Protein AF-A0A8J3QIE6-F1 (afdb_monomer)

Sequence (63 aa):
MQEAAELLGTSVRFPRRLIQERRIKFVKLGTHVRIPESALLALIAEGTVEPVNVAWSGGKVVS

Mean predicted aligned error: 5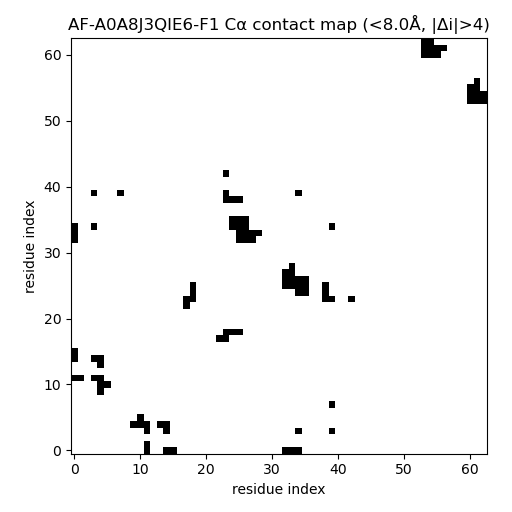.47 Å

Nearest PDB structures (foldseek):
  6amk-assembly1_A  TM=8.244E-01  e=1.824E-01  Streptomyces venezuelae
  6ama-assembly1_B  TM=7.744E-01  e=2.963E-01  Streptomyces venezuelae
  6amk-assembly1_B  TM=8.520E-01  e=5.529E-01  Streptomyces venezuelae
  6ama-assembly1_A  TM=7.847E-01  e=4.491E-01  Streptomyces venezuelae
  6f41-assembly1_P  TM=3.824E-01  e=5.838E+00  Saccharomyces cerevisiae S288C

Structure (mmCIF, N/CA/C/O backbone):
data_AF-A0A8J3QIE6-F1
#
_entry.id   AF-A0A8J3QIE6-F1
#
loop_
_atom_site.group_PDB
_atom_site.id
_atom_site.type_symbol
_atom_site.label_atom_id
_atom_site.label_alt_id
_atom_site.label_comp_id
_atom_site.label_asym_id
_atom_site.label_entity_id
_atom_site.label_seq_id
_atom_site.pdbx_PDB_ins_code
_atom_site.Cartn_x
_atom_site.Cartn_y
_atom_site.Cartn_z
_atom_site.occupancy
_atom_site.B_iso_or_equiv
_atom_site.auth_seq_id
_atom_site.auth_comp_id
_atom_site.auth_asym_id
_atom_site.auth_atom_id
_atom_site.pdbx_PDB_model_num
ATOM 1 N N . MET A 1 1 ? -0.262 1.956 10.908 1.00 92.56 1 MET A N 1
ATOM 2 C CA . MET A 1 1 ? -0.276 2.776 9.666 1.00 92.56 1 MET A CA 1
AT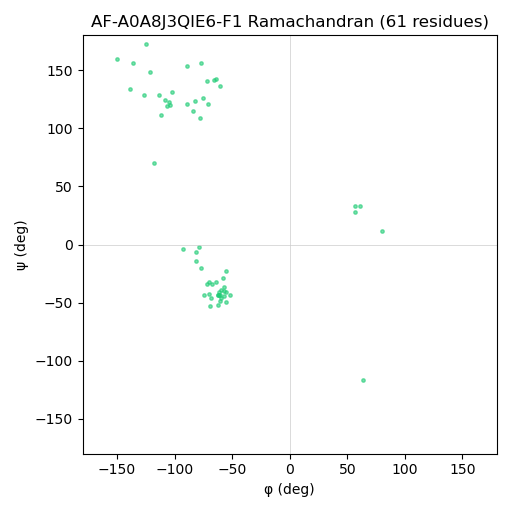OM 3 C C . MET A 1 1 ? 1.127 3.015 9.135 1.00 92.56 1 MET A C 1
ATOM 5 O O . MET A 1 1 ? 1.307 2.946 7.931 1.00 92.56 1 MET A O 1
ATOM 9 N N . GLN A 1 2 ? 2.094 3.283 10.016 1.00 96.12 2 GLN A N 1
ATOM 10 C CA . GLN A 1 2 ? 3.507 3.416 9.663 1.00 96.12 2 GLN A CA 1
ATOM 11 C C . GLN A 1 2 ? 4.043 2.176 8.931 1.00 96.12 2 GLN A C 1
ATOM 13 O O . GLN A 1 2 ? 4.486 2.309 7.803 1.00 96.12 2 GLN A O 1
ATOM 18 N N . GLU A 1 3 ? 3.799 0.982 9.475 1.00 96.31 3 GLU A N 1
ATOM 19 C CA . GLU A 1 3 ? 4.143 -0.307 8.843 1.00 96.31 3 GLU A CA 1
ATOM 20 C C . GLU A 1 3 ? 3.633 -0.444 7.397 1.00 96.31 3 GLU A C 1
ATOM 22 O O . GLU A 1 3 ? 4.358 -0.868 6.507 1.00 96.31 3 GLU A O 1
ATOM 27 N N . ALA A 1 4 ? 2.386 -0.040 7.125 1.00 97.06 4 ALA A N 1
ATOM 28 C CA . ALA A 1 4 ? 1.831 -0.094 5.771 1.00 97.06 4 ALA A CA 1
ATOM 29 C C . ALA A 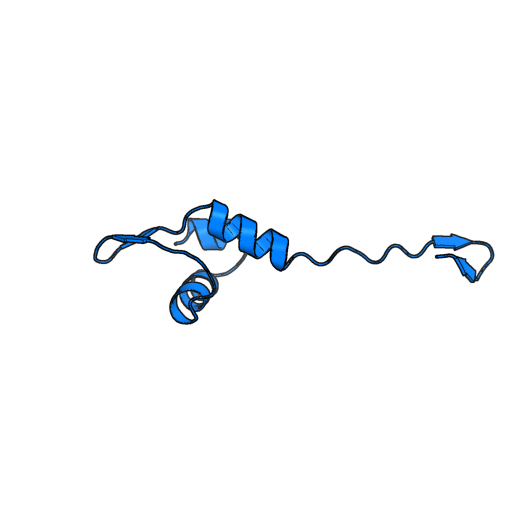1 4 ? 2.518 0.898 4.820 1.00 97.06 4 ALA A C 1
ATOM 31 O O . ALA A 1 4 ? 2.644 0.629 3.630 1.00 97.06 4 ALA A O 1
ATOM 32 N N . ALA A 1 5 ? 2.935 2.059 5.332 1.00 97.62 5 ALA A N 1
ATOM 33 C CA . ALA A 1 5 ? 3.674 3.047 4.557 1.00 97.62 5 ALA A CA 1
ATOM 34 C C . ALA A 1 5 ? 5.094 2.550 4.247 1.00 97.62 5 ALA A C 1
ATOM 36 O O . ALA A 1 5 ? 5.532 2.659 3.106 1.00 97.62 5 ALA A O 1
ATOM 37 N N . GLU A 1 6 ? 5.757 1.949 5.238 1.00 97.56 6 GLU A N 1
ATOM 38 C CA . GLU A 1 6 ? 7.076 1.323 5.111 1.00 97.56 6 GLU A CA 1
ATOM 39 C C . GLU A 1 6 ? 7.058 0.179 4.094 1.00 97.56 6 GLU A C 1
ATOM 41 O O . GLU A 1 6 ? 7.865 0.188 3.169 1.00 97.56 6 GLU A O 1
ATOM 46 N N . LEU A 1 7 ? 6.086 -0.736 4.187 1.00 96.75 7 LEU A N 1
ATOM 47 C CA . LEU A 1 7 ? 5.936 -1.850 3.244 1.00 96.75 7 LEU A CA 1
ATOM 48 C C . LEU A 1 7 ? 5.732 -1.365 1.805 1.00 96.75 7 LEU A C 1
ATOM 50 O O . LEU A 1 7 ? 6.278 -1.940 0.870 1.00 96.75 7 LEU A O 1
ATOM 54 N N . LEU A 1 8 ? 4.958 -0.294 1.620 1.00 96.25 8 LEU A N 1
ATOM 55 C CA . LEU A 1 8 ? 4.711 0.288 0.302 1.00 96.25 8 LEU A CA 1
ATOM 56 C C . LEU A 1 8 ? 5.839 1.218 -0.177 1.00 96.25 8 LEU A C 1
ATOM 58 O O . LEU A 1 8 ? 5.755 1.717 -1.296 1.00 96.25 8 LEU A O 1
ATOM 62 N N . GLY A 1 9 ? 6.846 1.519 0.650 1.00 97.06 9 GLY A N 1
ATOM 63 C CA . GLY A 1 9 ? 7.877 2.509 0.324 1.00 97.06 9 GLY A CA 1
ATOM 64 C C . GLY A 1 9 ? 7.318 3.924 0.107 1.00 97.06 9 GLY A C 1
ATOM 65 O O . GLY A 1 9 ? 7.817 4.677 -0.727 1.00 97.06 9 GLY A O 1
ATOM 66 N N . THR A 1 10 ? 6.249 4.295 0.820 1.00 97.31 10 THR A N 1
ATOM 67 C CA . THR A 1 10 ? 5.546 5.583 0.664 1.00 97.31 10 THR A CA 1
ATOM 68 C C . THR A 1 10 ? 5.441 6.349 1.984 1.00 97.31 10 THR A C 1
ATOM 70 O O . THR A 1 10 ? 5.761 5.847 3.057 1.00 97.31 10 THR A O 1
ATOM 73 N N . SER A 1 11 ? 4.954 7.594 1.935 1.00 98.06 11 SER A N 1
ATOM 74 C CA . SER A 1 11 ? 4.603 8.335 3.153 1.00 98.06 11 SER A CA 1
ATOM 75 C C . SER A 1 11 ? 3.263 7.870 3.740 1.00 98.06 11 SER A C 1
ATOM 77 O O . SER A 1 11 ? 2.368 7.427 3.021 1.00 98.06 11 SER A O 1
ATOM 79 N N . VAL A 1 12 ? 3.053 8.084 5.045 1.00 97.69 12 VAL A N 1
ATOM 80 C CA . VAL A 1 12 ? 1.810 7.726 5.770 1.00 97.69 12 VAL A CA 1
ATOM 81 C C . VAL A 1 12 ? 0.540 8.337 5.151 1.00 97.69 12 VAL A C 1
ATOM 83 O O . VAL A 1 12 ? -0.564 7.811 5.330 1.00 97.69 12 VAL A O 1
ATOM 86 N N . ARG A 1 13 ? 0.663 9.431 4.388 1.00 98.19 13 ARG A N 1
ATOM 87 C CA . ARG A 1 13 ? -0.466 10.043 3.674 1.00 98.19 13 ARG A CA 1
ATOM 88 C C . ARG A 1 13 ? -1.045 9.106 2.609 1.00 98.19 13 ARG A C 1
ATOM 90 O O . ARG A 1 13 ? -2.254 9.134 2.387 1.00 98.19 13 ARG A O 1
ATOM 97 N N . PHE A 1 14 ? -0.218 8.270 1.986 1.00 98.06 14 PHE A N 1
ATOM 98 C CA . PHE A 1 14 ? -0.642 7.383 0.908 1.00 98.06 14 PHE A CA 1
ATOM 99 C C . PHE A 1 14 ? -1.572 6.257 1.401 1.00 98.06 14 PHE A C 1
ATOM 101 O O . PHE A 1 14 ? -2.705 6.214 0.918 1.00 98.06 14 PHE A O 1
ATOM 108 N N . PRO A 1 15 ? -1.229 5.446 2.428 1.00 97.56 15 PRO A N 1
ATOM 109 C CA . PRO A 1 15 ? -2.177 4.491 3.013 1.00 97.56 15 PRO A CA 1
ATOM 110 C C . PRO A 1 15 ? -3.474 5.132 3.528 1.00 97.56 15 PRO A C 1
ATOM 112 O O . PRO A 1 15 ? -4.556 4.567 3.370 1.00 97.56 15 PRO A O 1
ATOM 115 N N . ARG A 1 16 ? -3.404 6.346 4.102 1.00 97.69 16 ARG A N 1
ATOM 116 C CA . ARG A 1 16 ? -4.609 7.089 4.522 1.00 97.69 16 ARG A CA 1
ATOM 117 C C . ARG A 1 16 ? -5.522 7.402 3.340 1.00 97.69 16 ARG A C 1
ATOM 119 O O . ARG A 1 16 ? -6.732 7.211 3.451 1.00 97.69 16 ARG A O 1
ATOM 126 N N . ARG A 1 17 ? -4.946 7.842 2.219 1.00 98.31 17 ARG A N 1
ATOM 127 C CA . ARG A 1 17 ? -5.687 8.099 0.983 1.00 98.31 17 ARG A CA 1
ATOM 128 C C . ARG A 1 17 ? -6.333 6.823 0.445 1.00 98.31 17 ARG A C 1
ATOM 130 O O . ARG A 1 17 ? -7.514 6.856 0.129 1.00 98.31 17 ARG A O 1
ATOM 137 N N . LEU A 1 18 ? -5.621 5.692 0.441 1.00 97.75 18 LEU A N 1
ATOM 138 C CA . LEU A 1 18 ? -6.191 4.404 0.021 1.00 97.75 18 LEU A CA 1
ATOM 139 C C . LEU A 1 18 ? -7.440 4.023 0.834 1.00 97.75 18 LEU A C 1
ATOM 141 O O . LEU A 1 18 ? -8.420 3.543 0.271 1.00 97.75 18 LEU A O 1
ATOM 145 N N . ILE A 1 19 ? -7.433 4.270 2.148 1.00 97.25 19 ILE A N 1
ATOM 146 C CA . ILE A 1 19 ? -8.596 4.028 3.017 1.00 97.25 19 ILE A CA 1
ATOM 147 C C . ILE A 1 19 ? -9.737 5.003 2.705 1.00 97.25 19 ILE A C 1
ATOM 149 O O . ILE A 1 19 ? -10.896 4.588 2.606 1.00 97.25 19 ILE A O 1
ATOM 153 N N . GLN A 1 20 ? -9.428 6.296 2.569 1.00 98.06 20 GLN A N 1
ATOM 154 C CA . GLN A 1 20 ? -10.415 7.337 2.260 1.00 98.06 20 GLN A CA 1
ATOM 155 C C . GLN A 1 20 ? -11.116 7.065 0.925 1.00 98.06 20 GLN A C 1
ATOM 157 O O . GLN A 1 20 ? -12.341 7.086 0.876 1.00 98.06 20 GLN A O 1
ATOM 162 N N . GLU A 1 21 ? -10.345 6.714 -0.104 1.00 98.25 21 GLU A N 1
ATOM 163 C CA . GLU A 1 21 ? -10.814 6.372 -1.452 1.00 98.25 21 GLU A CA 1
ATOM 164 C C . GLU A 1 21 ? -11.373 4.941 -1.559 1.00 98.25 21 GLU A C 1
ATOM 166 O O . GLU A 1 21 ? -11.820 4.545 -2.628 1.00 98.25 21 GLU A O 1
ATOM 171 N N . ARG A 1 22 ? -11.351 4.148 -0.475 1.00 97.62 22 ARG A N 1
ATOM 172 C CA . ARG A 1 22 ? -11.808 2.741 -0.445 1.00 97.62 22 ARG A CA 1
ATOM 173 C C . ARG A 1 22 ? -11.106 1.827 -1.459 1.00 97.62 22 ARG A C 1
ATOM 175 O O . ARG A 1 22 ? -11.685 0.856 -1.931 1.00 97.62 22 ARG A O 1
ATOM 182 N N . ARG A 1 23 ? -9.829 2.092 -1.735 1.00 97.50 23 ARG A N 1
ATOM 183 C CA . ARG A 1 23 ? -9.005 1.321 -2.681 1.00 97.50 23 ARG A CA 1
ATOM 184 C C . ARG A 1 23 ? -8.4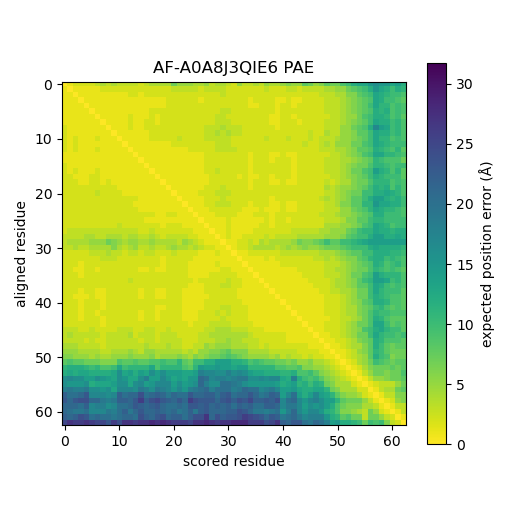19 0.035 -2.103 1.00 97.50 23 ARG A C 1
ATOM 186 O O . ARG A 1 23 ? -7.925 -0.791 -2.854 1.00 97.50 23 ARG A O 1
ATOM 193 N N . ILE A 1 24 ? -8.451 -0.131 -0.782 1.00 97.50 24 ILE A N 1
ATOM 194 C CA . ILE A 1 24 ? -7.981 -1.340 -0.095 1.00 97.50 24 ILE A CA 1
ATOM 195 C C . ILE A 1 24 ? -8.961 -1.759 0.998 1.00 97.50 24 ILE A C 1
ATOM 197 O O . ILE A 1 24 ? -9.693 -0.935 1.554 1.00 97.50 24 ILE A O 1
ATOM 201 N N . LYS A 1 25 ? -8.926 -3.045 1.354 1.00 97.62 25 LYS A N 1
ATOM 202 C CA . LYS A 1 25 ? -9.634 -3.575 2.525 1.00 97.62 25 LYS A CA 1
ATOM 203 C C . LYS A 1 25 ? -8.939 -3.111 3.808 1.00 97.62 25 LYS A C 1
ATOM 205 O O . LYS A 1 25 ? -7.714 -3.100 3.894 1.00 97.62 25 LYS A O 1
ATOM 210 N N . PHE A 1 26 ? -9.721 -2.772 4.825 1.00 97.69 26 PHE A N 1
ATOM 211 C CA . PHE A 1 26 ? -9.228 -2.412 6.153 1.00 97.69 26 PHE A CA 1
ATOM 212 C C . PHE A 1 26 ? -10.257 -2.795 7.217 1.00 97.69 26 PHE A C 1
ATOM 214 O O . PHE A 1 26 ? -11.442 -2.953 6.927 1.00 97.69 26 PHE A O 1
ATOM 221 N N . VAL A 1 27 ? -9.802 -2.915 8.460 1.00 98.00 27 VAL A N 1
ATOM 222 C CA . VAL A 1 27 ? -10.643 -3.173 9.630 1.00 98.00 27 VAL A CA 1
ATOM 223 C C . VAL A 1 27 ? -10.594 -1.954 10.539 1.00 98.00 27 VAL A C 1
ATOM 225 O O . VAL A 1 27 ? -9.513 -1.476 10.896 1.00 98.00 27 VAL A O 1
ATOM 228 N N . LYS A 1 28 ? -11.766 -1.445 10.924 1.00 96.50 28 LYS A N 1
ATOM 229 C CA . LYS A 1 28 ? -11.888 -0.351 11.890 1.00 96.50 28 LYS A CA 1
ATOM 230 C C . LYS A 1 28 ? -11.967 -0.929 13.302 1.00 96.50 28 LYS A C 1
ATOM 232 O O . LYS A 1 28 ? -12.870 -1.698 13.605 1.00 96.50 28 LYS A O 1
ATOM 237 N N . LEU A 1 29 ? -11.030 -0.536 14.155 1.00 96.56 29 LEU A N 1
ATOM 238 C CA . LEU A 1 29 ? -10.910 -0.950 15.553 1.00 96.56 29 LEU A CA 1
ATOM 239 C C . LEU A 1 29 ? -11.063 0.295 16.437 1.00 96.56 29 LEU A C 1
ATOM 241 O O . LEU A 1 29 ? -10.097 0.822 16.991 1.00 96.56 29 LEU A O 1
ATOM 245 N N . GLY A 1 30 ? -12.284 0.835 16.480 1.00 95.50 30 GLY A N 1
ATOM 246 C CA . GLY A 1 30 ? -12.562 2.126 17.111 1.00 95.50 30 GLY A CA 1
ATOM 247 C C . GLY A 1 30 ? -11.835 3.270 16.398 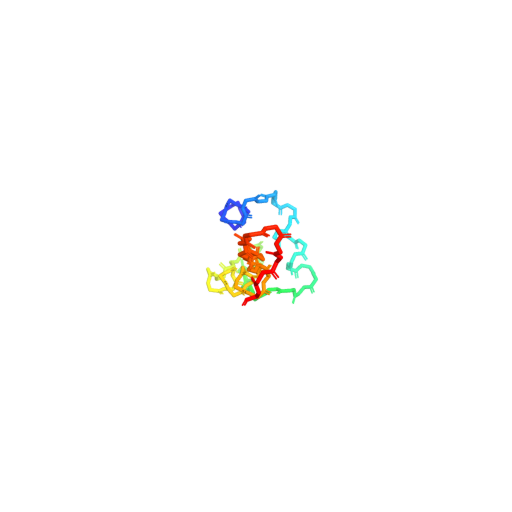1.00 95.50 30 GLY A C 1
ATOM 248 O O . GLY A 1 30 ? -12.104 3.552 15.227 1.00 95.50 30 GLY A O 1
ATOM 249 N N . THR A 1 31 ? -10.918 3.928 17.108 1.00 94.44 31 THR A N 1
ATOM 250 C CA . THR A 1 31 ? -10.022 4.965 16.566 1.00 94.44 31 THR A CA 1
ATOM 251 C C . THR A 1 31 ? -8.855 4.395 15.763 1.00 94.44 31 THR A C 1
ATOM 253 O O . THR A 1 31 ? -8.275 5.109 14.945 1.00 94.44 31 THR A O 1
ATOM 256 N N . HIS A 1 32 ? -8.518 3.119 15.956 1.00 94.69 32 HIS A N 1
ATOM 257 C CA . HIS A 1 32 ? -7.430 2.461 15.246 1.00 94.69 32 HIS A CA 1
ATOM 258 C C . HIS A 1 32 ? -7.922 1.829 13.943 1.00 94.69 32 HIS A C 1
ATOM 260 O O . HIS A 1 32 ? -9.084 1.445 13.797 1.00 94.69 32 HIS A O 1
ATOM 266 N N . VAL A 1 33 ? -7.012 1.698 12.981 1.00 97.00 33 VAL A N 1
ATOM 267 C CA . VAL A 1 33 ? -7.266 1.006 11.716 1.00 97.00 33 VAL A CA 1
ATOM 268 C C . VAL A 1 33 ? -6.197 -0.051 11.522 1.00 97.00 33 VAL A C 1
ATOM 270 O O . VAL A 1 33 ? -5.004 0.251 11.589 1.00 97.00 33 VAL A O 1
ATOM 273 N N . ARG A 1 34 ? -6.637 -1.277 11.244 1.00 96.88 34 ARG A N 1
ATOM 274 C CA . ARG A 1 34 ? -5.774 -2.377 10.826 1.00 96.88 34 ARG A CA 1
ATOM 275 C C . ARG A 1 34 ? -5.914 -2.568 9.325 1.00 96.88 34 ARG A C 1
ATOM 277 O O . ARG A 1 34 ? -7.027 -2.660 8.811 1.00 96.88 34 ARG A O 1
ATOM 284 N N . ILE A 1 35 ? -4.787 -2.660 8.638 1.00 97.75 35 ILE A N 1
ATOM 285 C CA . ILE A 1 35 ? -4.746 -3.042 7.230 1.00 97.75 35 ILE A CA 1
ATOM 286 C C . ILE A 1 35 ? -4.209 -4.474 7.191 1.00 97.75 35 ILE A C 1
ATOM 288 O O . ILE A 1 35 ? -3.112 -4.702 7.700 1.00 97.75 35 ILE A O 1
ATOM 292 N N . PRO A 1 36 ? -4.972 -5.452 6.677 1.00 97.06 36 PRO A N 1
ATOM 293 C CA . PRO A 1 36 ? -4.444 -6.790 6.448 1.00 97.06 36 PRO A CA 1
ATOM 294 C C . PRO A 1 36 ? -3.280 -6.732 5.457 1.00 97.06 36 PRO A C 1
ATOM 296 O O . PRO A 1 36 ? -3.392 -6.070 4.428 1.00 97.06 36 PRO A O 1
ATOM 299 N N . GLU A 1 37 ? -2.200 -7.460 5.726 1.00 96.38 37 GLU A N 1
ATOM 300 C CA . GLU A 1 37 ? -1.046 -7.539 4.820 1.00 96.38 37 GLU A CA 1
ATOM 301 C C . GLU A 1 37 ? -1.457 -7.994 3.413 1.00 96.38 37 GLU A C 1
ATOM 303 O O . GLU A 1 37 ? -1.060 -7.389 2.421 1.00 96.38 37 GLU A O 1
ATOM 308 N N . SER A 1 38 ? -2.367 -8.969 3.319 1.00 97.31 38 SER A N 1
ATOM 309 C CA . SER A 1 38 ? -2.912 -9.450 2.045 1.00 97.31 38 SER A CA 1
ATOM 310 C C . SER A 1 38 ? -3.589 -8.360 1.210 1.00 97.31 38 SER A C 1
ATOM 312 O O . SER A 1 38 ? -3.580 -8.442 -0.014 1.00 97.31 38 SER A O 1
ATOM 314 N N . ALA A 1 39 ? -4.151 -7.323 1.837 1.00 97.81 39 ALA A N 1
ATOM 315 C CA . ALA A 1 39 ? -4.731 -6.196 1.112 1.00 97.81 39 ALA A CA 1
ATOM 316 C C . ALA A 1 39 ? -3.650 -5.314 0.468 1.00 97.81 39 ALA A C 1
ATOM 318 O O . ALA A 1 39 ? -3.873 -4.771 -0.610 1.00 97.81 39 ALA A O 1
ATOM 319 N N . LEU A 1 40 ? -2.487 -5.186 1.112 1.00 97.44 40 LEU A N 1
ATOM 320 C CA . LEU A 1 40 ? -1.339 -4.471 0.555 1.00 97.44 40 LEU A CA 1
ATOM 321 C C . LEU A 1 40 ? -0.664 -5.292 -0.544 1.00 97.44 40 LEU A C 1
ATOM 323 O O . LEU A 1 40 ? -0.371 -4.752 -1.604 1.00 97.44 40 LEU A O 1
ATOM 327 N N . LEU A 1 41 ? -0.487 -6.598 -0.328 1.00 97.56 41 LEU A N 1
ATOM 328 C CA . LEU A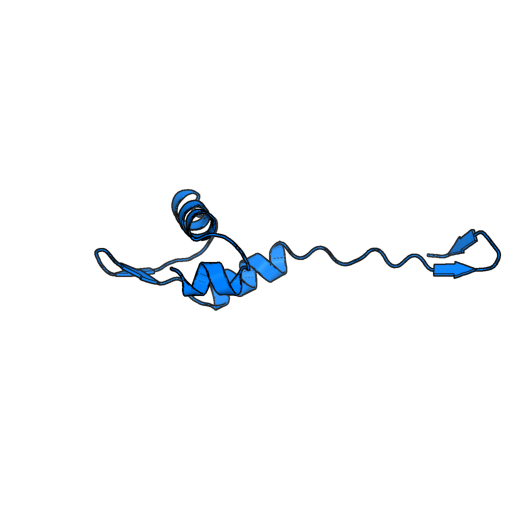 1 41 ? 0.073 -7.500 -1.337 1.00 97.56 41 LEU A CA 1
ATOM 329 C C . LEU A 1 41 ? -0.799 -7.561 -2.595 1.00 97.56 41 LEU A C 1
ATOM 331 O O . LEU A 1 41 ? -0.267 -7.519 -3.698 1.00 97.56 41 LEU A O 1
ATOM 335 N N . ALA A 1 42 ? -2.127 -7.593 -2.447 1.00 97.69 42 ALA A N 1
ATOM 336 C CA . AL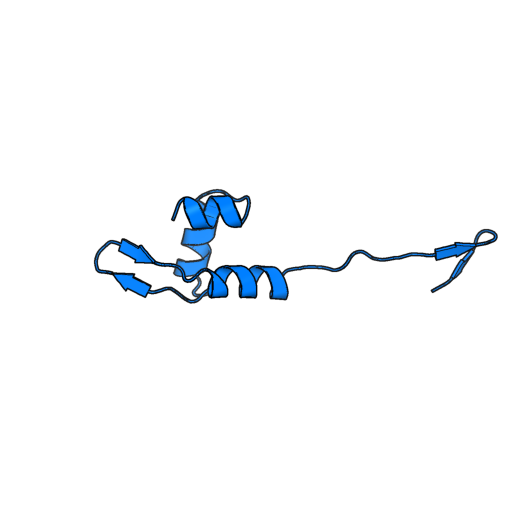A A 1 42 ? -3.043 -7.536 -3.585 1.00 97.69 42 ALA A CA 1
ATOM 337 C C . ALA A 1 42 ? -2.908 -6.221 -4.370 1.00 97.69 42 ALA A C 1
ATOM 339 O O . ALA A 1 42 ? -2.840 -6.255 -5.593 1.00 97.6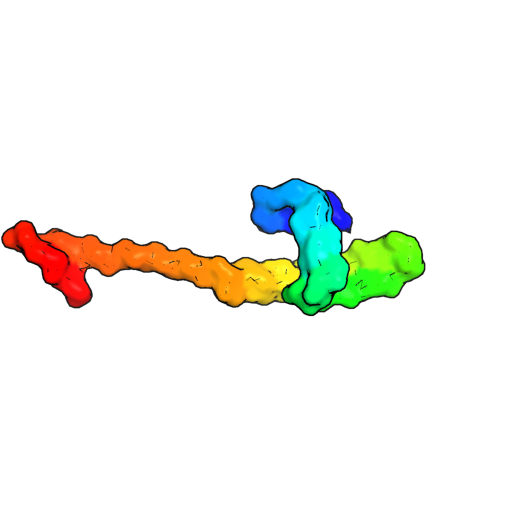9 42 ALA A O 1
ATOM 340 N N . LEU A 1 43 ? -2.802 -5.080 -3.675 1.00 97.12 43 LEU A N 1
ATOM 341 C CA . LEU A 1 43 ? -2.564 -3.781 -4.312 1.00 97.12 43 LEU A CA 1
ATOM 342 C C . LEU A 1 43 ? -1.240 -3.765 -5.089 1.00 97.12 43 LEU A C 1
ATOM 344 O O . LEU A 1 43 ? -1.194 -3.236 -6.195 1.00 97.12 43 LEU A O 1
ATOM 348 N N . ILE A 1 44 ? -0.170 -4.314 -4.504 1.00 96.88 44 ILE A N 1
ATOM 349 C CA . ILE A 1 44 ? 1.136 -4.407 -5.164 1.00 96.88 44 ILE A CA 1
ATOM 350 C C . ILE A 1 44 ? 1.011 -5.278 -6.408 1.00 96.88 44 ILE A C 1
ATOM 352 O O . ILE A 1 44 ? 1.373 -4.822 -7.483 1.00 96.88 44 ILE A O 1
ATOM 356 N N . ALA A 1 45 ? 0.463 -6.486 -6.288 1.00 97.06 45 ALA A N 1
ATOM 357 C CA . ALA A 1 45 ? 0.308 -7.401 -7.414 1.00 97.06 45 ALA A CA 1
ATOM 358 C C . ALA A 1 45 ? -0.510 -6.782 -8.561 1.00 97.06 45 ALA A C 1
ATOM 360 O O . ALA A 1 45 ? -0.104 -6.867 -9.713 1.00 97.06 45 ALA A O 1
ATOM 361 N N . GLU A 1 46 ? -1.621 -6.108 -8.251 1.00 96.44 46 GLU A N 1
ATOM 362 C CA . GLU A 1 46 ? -2.470 -5.444 -9.249 1.00 96.44 46 GLU A CA 1
ATOM 363 C C . GLU A 1 46 ? -1.803 -4.204 -9.872 1.00 96.44 46 GLU A C 1
ATOM 365 O O . GLU A 1 46 ? -2.039 -3.887 -11.035 1.00 96.44 46 GLU A O 1
ATOM 370 N N . GLY A 1 47 ? -0.969 -3.493 -9.107 1.00 94.38 47 GLY A N 1
ATOM 371 C CA . GLY A 1 47 ? -0.263 -2.291 -9.553 1.00 94.38 47 GLY A CA 1
ATOM 372 C C . GLY A 1 47 ? 1.139 -2.531 -10.121 1.00 94.38 47 GLY A C 1
ATOM 373 O O . GLY A 1 47 ? 1.778 -1.569 -10.552 1.00 94.38 47 GLY A O 1
ATOM 374 N N . THR A 1 48 ? 1.641 -3.768 -10.094 1.00 96.56 48 THR A N 1
ATOM 375 C CA . THR A 1 48 ? 2.982 -4.106 -10.590 1.00 96.56 48 THR A CA 1
ATOM 376 C C . THR A 1 48 ? 2.962 -4.120 -12.112 1.00 96.56 48 THR A C 1
ATOM 378 O O . THR A 1 48 ? 2.149 -4.801 -12.731 1.00 96.56 48 THR A O 1
ATOM 381 N N . VAL A 1 49 ? 3.864 -3.351 -12.720 1.00 95.94 49 VAL A N 1
ATOM 382 C CA . VAL A 1 49 ? 4.064 -3.321 -14.172 1.00 95.94 49 VAL A CA 1
ATOM 383 C C . VAL A 1 49 ? 5.329 -4.104 -14.486 1.00 95.94 49 VAL A C 1
ATOM 385 O O . VAL A 1 49 ? 6.409 -3.743 -14.016 1.00 95.94 49 VAL A O 1
ATOM 388 N N . GLU A 1 50 ? 5.188 -5.163 -15.281 1.00 92.81 50 GLU A N 1
ATOM 389 C CA . GLU A 1 50 ? 6.321 -5.978 -15.715 1.00 92.81 50 GLU A CA 1
ATOM 390 C C . GLU A 1 50 ? 7.258 -5.174 -16.632 1.00 92.81 50 GLU A C 1
ATOM 392 O O . GLU A 1 50 ? 6.796 -4.384 -17.467 1.00 92.81 50 GLU A O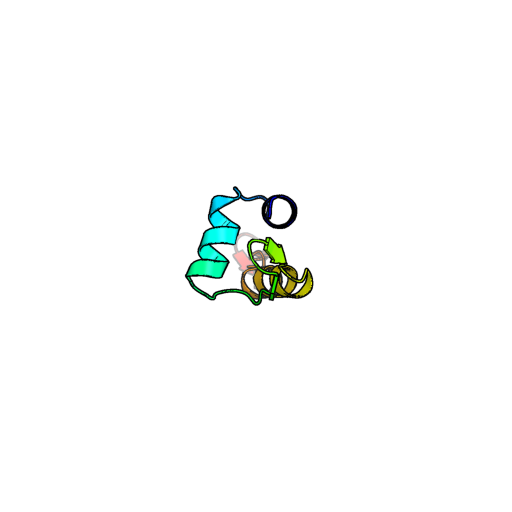 1
ATOM 397 N N . PRO A 1 51 ? 8.581 -5.357 -16.502 1.00 91.75 51 PRO A N 1
ATOM 398 C CA . PRO A 1 51 ? 9.537 -4.695 -17.368 1.00 91.75 51 PRO A CA 1
ATOM 399 C C . PRO A 1 51 ? 9.366 -5.162 -18.817 1.00 91.75 51 PRO A C 1
ATOM 401 O O . PRO A 1 51 ? 9.147 -6.340 -19.105 1.00 91.75 51 PRO A O 1
ATOM 404 N N . VAL A 1 52 ? 9.524 -4.228 -19.754 1.00 89.19 52 VAL A N 1
ATOM 405 C CA . VAL A 1 52 ? 9.528 -4.553 -21.181 1.00 89.19 52 VAL A CA 1
ATOM 406 C C . VAL A 1 52 ? 10.888 -5.145 -21.541 1.00 89.19 52 VAL A C 1
ATOM 408 O O . VAL A 1 52 ? 11.892 -4.434 -21.589 1.00 89.19 52 VAL A O 1
ATOM 411 N N . ASN A 1 53 ? 10.920 -6.448 -21.812 1.00 86.31 53 ASN A N 1
ATOM 412 C CA . ASN A 1 53 ? 12.109 -7.119 -22.324 1.00 86.31 53 ASN A CA 1
ATOM 413 C C . ASN A 1 53 ? 12.175 -6.948 -23.842 1.00 86.31 53 ASN A C 1
ATOM 415 O O . ASN A 1 53 ? 11.328 -7.459 -24.568 1.00 86.31 53 ASN A O 1
ATOM 419 N N . VAL A 1 54 ? 13.190 -6.229 -24.320 1.00 84.31 54 VAL A N 1
ATOM 420 C CA . VAL A 1 54 ? 13.449 -6.052 -25.752 1.00 84.31 54 VAL A CA 1
ATOM 421 C C . VAL A 1 54 ? 14.737 -6.790 -26.086 1.00 84.31 54 VAL A C 1
ATOM 423 O O . VAL A 1 54 ? 15.812 -6.386 -25.637 1.00 84.31 54 VAL A O 1
ATOM 426 N N . ALA A 1 55 ? 14.648 -7.878 -26.851 1.00 79.12 55 ALA A N 1
ATOM 427 C CA . ALA A 1 55 ? 15.835 -8.565 -27.333 1.00 79.12 55 ALA A CA 1
ATOM 428 C C . ALA A 1 55 ? 16.353 -7.846 -28.586 1.00 79.12 55 ALA A C 1
ATOM 430 O O . ALA A 1 55 ? 15.642 -7.647 -29.571 1.00 79.12 55 ALA A O 1
ATOM 431 N N . TRP A 1 56 ? 17.612 -7.419 -28.535 1.00 72.56 56 TRP A N 1
ATOM 432 C CA . TRP A 1 56 ? 18.292 -6.788 -29.661 1.00 72.56 56 TRP A CA 1
ATOM 433 C C . TRP A 1 56 ? 19.266 -7.784 -30.269 1.00 72.56 56 TRP A C 1
ATOM 435 O O . TRP A 1 56 ? 20.163 -8.281 -29.590 1.00 72.56 56 TRP A O 1
ATOM 445 N N . SER A 1 57 ? 19.111 -8.063 -31.560 1.00 77.38 57 SER A N 1
ATOM 446 C CA . SER A 1 57 ? 20.065 -8.881 -32.308 1.00 77.38 57 SER A CA 1
ATOM 447 C C . SER A 1 57 ? 20.286 -8.269 -33.691 1.00 77.38 57 SER A C 1
ATOM 449 O O . SER A 1 57 ? 19.349 -7.820 -34.351 1.00 77.38 57 SER A O 1
ATOM 451 N N . GLY A 1 58 ? 21.553 -8.158 -34.106 1.00 75.31 58 GLY A N 1
ATOM 452 C CA . GLY A 1 58 ? 21.918 -7.692 -35.450 1.00 75.31 58 GLY A CA 1
ATOM 453 C C . GLY A 1 58 ? 21.379 -6.309 -35.848 1.00 75.31 58 GLY A C 1
ATOM 454 O O . GLY A 1 58 ? 21.148 -6.073 -37.030 1.00 75.31 58 GLY A O 1
ATOM 455 N N . GLY A 1 59 ? 21.135 -5.405 -34.891 1.00 79.44 59 GLY A N 1
ATOM 456 C CA . GLY A 1 59 ? 20.579 -4.071 -35.162 1.00 79.44 59 GLY A CA 1
ATOM 457 C C . GLY A 1 59 ? 19.058 -4.026 -35.368 1.00 79.44 59 GLY A C 1
ATOM 458 O O . GLY A 1 59 ? 18.541 -2.992 -35.788 1.00 79.44 59 GLY A O 1
ATOM 459 N N . LYS A 1 60 ? 18.327 -5.108 -35.065 1.00 72.69 60 LYS A N 1
ATOM 460 C CA . LYS A 1 60 ? 16.856 -5.137 -35.042 1.00 72.69 60 LYS A CA 1
ATOM 461 C C . LYS A 1 60 ? 16.319 -5.552 -33.670 1.00 72.69 60 LYS A C 1
ATOM 463 O O . LYS A 1 60 ? 16.933 -6.360 -32.973 1.00 72.69 60 LYS A O 1
ATOM 468 N N . VAL A 1 61 ? 15.148 -5.009 -33.321 1.00 73.69 61 VAL A N 1
ATOM 469 C CA . VAL A 1 61 ? 14.309 -5.521 -32.228 1.00 73.69 61 VAL A CA 1
ATOM 470 C C . VAL A 1 61 ? 13.718 -6.849 -32.681 1.00 73.69 61 VAL A C 1
ATOM 472 O O . VAL A 1 61 ? 13.020 -6.902 -33.694 1.00 73.69 61 VAL A O 1
ATOM 475 N N . VAL A 1 62 ? 14.008 -7.908 -31.937 1.00 71.12 62 VAL A N 1
ATOM 476 C CA . VAL A 1 62 ? 13.334 -9.201 -32.045 1.00 71.12 62 VAL A CA 1
ATOM 477 C C . VAL A 1 62 ? 12.455 -9.359 -30.802 1.00 71.12 62 VAL A C 1
ATOM 479 O O . VAL A 1 62 ? 12.935 -9.166 -29.686 1.00 71.12 62 VAL A O 1
ATOM 482 N N . SER A 1 63 ? 11.152 -9.593 -31.002 1.00 64.06 63 SER A N 1
ATOM 483 C CA . SER A 1 63 ? 10.199 -9.857 -29.912 1.00 64.06 63 SER A CA 1
ATOM 484 C C . SER A 1 63 ? 10.359 -11.266 -29.368 1.00 64.06 63 SER A C 1
ATOM 486 O O . SER A 1 63 ? 10.466 -12.171 -30.230 1.00 64.06 63 SER A O 1
#

Foldseek 3Di:
DVVLCVVVVHDPVVVVVCVVVVVFDWDDPPPDIGGPPVRSVVVCVVPDDDDDDFDDDPNDTDD

Radius of gyration: 17.95 Å; Cα contacts (8 Å, |Δi|>4): 51; chains: 1; bounding box: 34×20×53 Å

pLDDT: mean 93.05, std 8.38, range [64.06, 98.31]

Solvent-accessible surface area (backbone atoms only — not comparable to full-atom values): 4055 Å² total; per-residue (Å²): 98,64,67,61,8,60,76,68,74,50,57,59,67,53,58,52,48,33,54,74,71,61,74,46,64,68,45,81,58,85,95,45,66,47,65,53,66,69,39,54,52,50,51,47,64,75,68,58,78,80,81,88,82,77,45,77,54,97,93,39,84,46,132

Secondary structure (DSSP, 8-state):
-HHHHHHTTS-THHHHHHHHTT-S--EEETTEEE--HHHHHHHHHHHPPPP---EEETTEEE-

InterPro domains:
  IPR010093 SinI-like, DNA-binding domain [TIGR01764] (2-44)
  IPR041657 Helix-turn-helix domain, group 17 [PF12728] (2-47)

Organism: NCBI:txid1392758